Protein AF-A0A947AUS9-F1 (afdb_monomer_lite)

Sequence (102 aa):
FMNQRQVNEIKFIPKITKETKPVGDEKLPEDIIFDKAIKADKIDDKVESLQKIDEEIKGLKSASKDAEDKEEIKNRIKMLEEQKEKINSIIADDKKKLDEEK

Secondary structure (DSSP, 8-state):
----------------------------HHHHHHHHHHHHHHHHHHHHHHHHHHHHHHHHHHHHHH-S-HHHHHHHHHHHHHHHHHHHHHHHHHHHHHHHT-

Structure (mmCIF, N/CA/C/O backbone):
data_AF-A0A947AUS9-F1
#
_entry.id   AF-A0A947AUS9-F1
#
loop_
_atom_site.group_PDB
_atom_site.id
_atom_site.type_symbol
_atom_site.label_atom_id
_atom_site.label_alt_id
_atom_site.label_comp_id
_atom_site.label_asym_id
_atom_site.label_entity_id
_atom_site.label_seq_id
_atom_site.pdbx_PDB_ins_code
_atom_site.Cartn_x
_atom_site.Cartn_y
_atom_site.Cartn_z
_atom_site.occupancy
_atom_site.B_iso_or_equiv
_atom_site.auth_seq_id
_atom_site.auth_comp_id
_atom_site.auth_asym_id
_atom_site.auth_atom_id
_atom_site.pdbx_PDB_model_num
ATOM 1 N N . PHE A 1 1 ? -75.295 2.245 52.415 1.00 46.59 1 PHE A N 1
ATOM 2 C CA . PHE A 1 1 ? -74.881 3.302 51.472 1.00 46.59 1 PHE A CA 1
ATOM 3 C C . PHE A 1 1 ? -73.467 3.003 51.000 1.00 46.59 1 PHE A C 1
ATOM 5 O O . PHE A 1 1 ? -72.563 2.955 51.824 1.00 46.59 1 PHE A O 1
ATOM 12 N N . MET A 1 2 ? -73.301 2.692 49.711 1.00 56.25 2 MET A N 1
ATOM 13 C CA . MET A 1 2 ? -72.000 2.398 49.096 1.00 56.25 2 MET A CA 1
ATOM 14 C C . MET A 1 2 ? -71.296 3.715 48.765 1.00 56.25 2 MET A C 1
ATOM 16 O O . MET A 1 2 ? -71.796 4.492 47.958 1.00 56.25 2 MET A O 1
ATOM 20 N N . ASN A 1 3 ? -70.148 3.964 49.392 1.00 63.34 3 ASN A N 1
ATOM 21 C CA . ASN A 1 3 ? -69.354 5.170 49.178 1.00 63.34 3 ASN A CA 1
ATOM 22 C C . ASN A 1 3 ? -68.410 4.943 47.985 1.00 63.34 3 ASN A C 1
ATOM 24 O O . ASN A 1 3 ? -67.235 4.617 48.150 1.00 63.34 3 ASN A O 1
ATOM 28 N N . GLN A 1 4 ? -68.950 5.019 46.768 1.00 71.44 4 GLN A N 1
ATOM 29 C CA . GLN A 1 4 ? -68.145 4.919 45.551 1.00 71.44 4 GLN A CA 1
ATOM 30 C C . GLN A 1 4 ? -67.460 6.267 45.303 1.00 71.44 4 GLN A C 1
ATOM 32 O O . GLN A 1 4 ? -68.121 7.292 45.156 1.00 71.44 4 GLN A O 1
ATOM 37 N N . ARG A 1 5 ? -66.123 6.280 45.291 1.00 71.25 5 ARG A N 1
ATOM 38 C CA . ARG A 1 5 ? -65.345 7.483 44.969 1.00 71.25 5 ARG A CA 1
ATOM 39 C C . ARG A 1 5 ? -65.537 7.799 43.484 1.00 71.25 5 ARG A C 1
ATOM 41 O O . ARG A 1 5 ? -65.162 6.986 42.644 1.00 71.25 5 ARG A O 1
ATOM 48 N N . GLN A 1 6 ? -66.107 8.962 43.166 1.00 66.94 6 GLN A N 1
ATOM 49 C CA . GLN A 1 6 ? -66.150 9.479 41.796 1.00 66.94 6 GLN A CA 1
ATOM 50 C C . GLN A 1 6 ? -64.716 9.688 41.301 1.00 66.94 6 GLN A C 1
ATOM 52 O O . GLN A 1 6 ? -63.990 10.551 41.794 1.00 66.94 6 GLN A O 1
ATOM 57 N N . VAL A 1 7 ? -64.302 8.867 40.338 1.00 64.25 7 VAL A N 1
ATOM 58 C CA . VAL A 1 7 ? -63.008 8.985 39.668 1.00 64.25 7 VAL A CA 1
ATOM 59 C C . VAL A 1 7 ? -63.179 10.010 38.550 1.00 64.25 7 VAL A C 1
ATOM 61 O O . VAL A 1 7 ? -63.384 9.654 37.395 1.00 6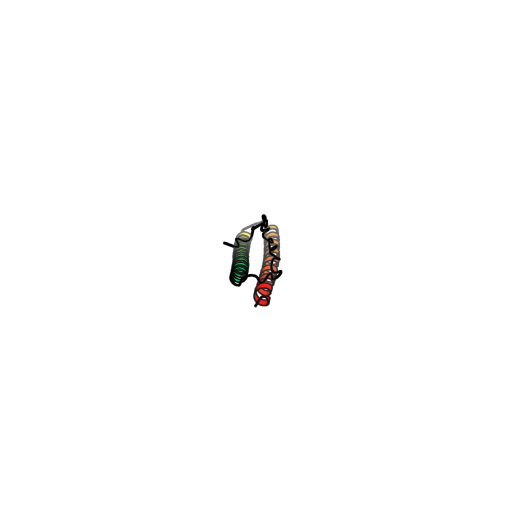4.25 7 VAL A O 1
ATOM 64 N N . ASN A 1 8 ? -63.189 11.297 38.906 1.00 58.50 8 ASN A N 1
ATOM 65 C CA . ASN A 1 8 ? -63.193 12.365 37.909 1.00 58.50 8 ASN A CA 1
ATOM 66 C C . ASN A 1 8 ? -61.880 12.290 37.118 1.00 58.50 8 ASN A C 1
ATOM 68 O O . ASN A 1 8 ? -60.825 12.618 37.650 1.00 58.50 8 ASN A O 1
ATOM 72 N N . GLU A 1 9 ? -61.980 11.774 35.891 1.00 64.94 9 GLU A N 1
ATOM 73 C CA . GLU A 1 9 ? -61.053 11.847 34.753 1.00 64.94 9 GLU A CA 1
ATOM 74 C C . GLU A 1 9 ? -59.616 12.281 35.078 1.00 64.94 9 GLU A C 1
ATOM 76 O O . GLU A 1 9 ? -59.125 13.319 34.630 1.00 64.94 9 GLU A O 1
ATOM 81 N N . ILE A 1 10 ? -58.891 11.451 35.827 1.00 64.88 10 ILE A N 1
ATOM 82 C CA . ILE A 1 10 ? -57.446 11.619 35.959 1.00 64.88 10 ILE A CA 1
ATOM 83 C C . ILE A 1 10 ? -56.847 11.138 34.637 1.00 64.88 10 ILE A C 1
ATOM 85 O O . ILE A 1 10 ? -56.572 9.952 34.457 1.00 64.88 10 ILE A O 1
ATOM 89 N N . LYS A 1 11 ? -56.686 12.055 33.677 1.00 65.62 11 LYS A N 1
ATOM 90 C CA . LYS A 1 11 ? -55.913 11.803 32.457 1.00 65.62 11 LYS A CA 1
ATOM 91 C C . LYS A 1 11 ? -54.482 11.479 32.879 1.00 65.62 11 LYS A C 1
ATOM 93 O O . LYS A 1 11 ? -53.707 12.363 33.237 1.00 65.62 11 LYS A O 1
ATOM 98 N N . PHE A 1 12 ? -54.147 10.194 32.870 1.00 69.94 12 PHE A N 1
ATOM 99 C CA . PHE A 1 12 ? -52.787 9.727 33.082 1.00 69.94 12 PHE A CA 1
ATOM 100 C C . PHE A 1 12 ? -51.939 10.196 31.898 1.00 69.94 12 PHE A C 1
ATOM 102 O O . PHE A 1 12 ? -52.091 9.694 30.787 1.00 69.94 12 PHE A O 1
ATOM 109 N N . ILE A 1 13 ? -51.087 11.197 32.120 1.00 74.44 13 ILE A N 1
ATOM 110 C CA . ILE A 1 13 ? -50.090 11.629 31.139 1.00 74.44 13 ILE A CA 1
ATOM 111 C C . ILE A 1 13 ? -48.808 10.859 31.462 1.00 74.44 13 ILE A C 1
ATOM 113 O O . ILE A 1 13 ? -48.192 11.135 32.498 1.00 74.44 13 ILE A O 1
ATOM 117 N N . PRO A 1 14 ? -48.392 9.894 30.623 1.00 73.19 14 PRO A N 1
ATOM 118 C CA . PRO A 1 14 ? -47.138 9.191 30.831 1.00 73.19 14 PRO A CA 1
ATOM 119 C C . PRO A 1 14 ? -46.001 10.210 30.786 1.00 73.19 14 PRO A C 1
ATOM 121 O O . PRO A 1 14 ? -45.860 10.955 29.812 1.00 73.19 14 PRO A O 1
ATOM 124 N N . LYS A 1 15 ? -45.174 10.259 31.833 1.00 72.00 15 LYS A N 1
ATOM 125 C CA . LYS A 1 15 ? -43.897 10.966 31.742 1.00 72.00 15 LYS A CA 1
ATOM 126 C C . LYS A 1 15 ? -43.034 10.185 30.762 1.00 72.00 15 LYS A C 1
ATOM 128 O O . LYS A 1 15 ? -42.534 9.120 31.105 1.00 72.00 15 LYS A O 1
ATOM 133 N N . ILE A 1 16 ? -42.879 10.714 29.551 1.00 69.62 16 ILE A N 1
ATOM 134 C CA . ILE A 1 16 ? -41.876 10.233 28.606 1.00 69.62 16 ILE A CA 1
ATOM 135 C C . ILE A 1 16 ? -40.533 10.482 29.288 1.00 69.62 16 ILE A C 1
ATOM 137 O O . ILE A 1 16 ? -40.091 11.627 29.415 1.00 69.62 16 ILE A O 1
ATOM 141 N N . THR A 1 17 ? -39.914 9.424 29.799 1.00 65.44 17 THR A N 1
ATOM 142 C CA . THR A 1 17 ? -38.511 9.464 30.182 1.00 65.44 17 THR A CA 1
ATOM 143 C C . THR A 1 17 ? -37.761 9.769 28.899 1.00 65.44 17 THR A C 1
ATOM 145 O O . THR A 1 17 ? -37.656 8.912 28.026 1.00 65.44 17 THR A O 1
ATOM 148 N N . LYS A 1 18 ? -37.305 11.017 28.731 1.00 64.62 18 LYS A N 1
ATOM 149 C CA . LYS A 1 18 ? -36.263 11.295 27.748 1.00 64.62 18 LYS A CA 1
ATOM 150 C C . LYS A 1 18 ? -35.141 10.344 28.116 1.00 64.62 18 LYS A C 1
ATOM 152 O O . LYS A 1 18 ? -34.597 10.471 29.210 1.00 64.62 18 LYS A O 1
ATOM 157 N N . GLU A 1 19 ? -34.874 9.375 27.251 1.00 62.34 19 GLU A N 1
ATOM 158 C CA . GLU A 1 19 ? -33.667 8.575 27.320 1.00 62.34 19 GLU A CA 1
ATOM 159 C C . GLU A 1 19 ? -32.515 9.571 27.240 1.00 62.34 19 GLU A C 1
ATOM 161 O O . GLU A 1 19 ? -32.102 10.020 26.170 1.00 62.34 19 GLU A O 1
ATOM 166 N N . THR A 1 20 ? -32.050 10.025 28.399 1.00 59.59 20 THR A N 1
ATOM 167 C CA . THR A 1 20 ? -30.721 10.581 28.523 1.00 59.59 20 THR A CA 1
ATOM 168 C C . THR A 1 20 ? -29.828 9.414 28.174 1.00 59.59 20 THR A C 1
ATOM 170 O O . THR A 1 20 ? -29.586 8.551 29.018 1.00 59.59 20 THR A O 1
ATOM 173 N N . LYS A 1 21 ? -29.449 9.338 26.894 1.00 60.00 21 LYS A N 1
ATOM 174 C CA . LYS A 1 21 ? -28.403 8.440 26.424 1.00 60.00 21 LYS A CA 1
ATOM 175 C C . LYS A 1 21 ? -27.283 8.540 27.457 1.00 60.00 21 LYS A C 1
ATOM 177 O O . LYS A 1 21 ? -26.833 9.669 27.694 1.00 60.00 21 LYS A O 1
ATOM 182 N N . PRO A 1 22 ? -26.896 7.452 28.137 1.00 52.94 22 PRO A N 1
ATOM 183 C CA . PRO A 1 22 ? -25.699 7.510 28.945 1.00 52.94 22 PRO A CA 1
ATOM 184 C C . PRO A 1 22 ? -24.574 7.916 27.992 1.00 52.94 22 PRO A C 1
ATOM 186 O O . PRO A 1 22 ? -24.290 7.231 27.013 1.00 52.94 22 PRO A O 1
ATOM 189 N N . VAL A 1 23 ? -24.026 9.108 28.227 1.00 56.75 23 VAL A N 1
ATOM 190 C CA . VAL A 1 23 ? -22.789 9.579 27.614 1.00 56.75 23 VAL A CA 1
ATOM 191 C C . VAL A 1 23 ? -21.700 8.731 28.249 1.00 56.75 23 VAL A C 1
ATOM 193 O O . VAL A 1 23 ? -21.150 9.062 29.293 1.00 56.75 23 VAL A O 1
ATOM 196 N N . GLY A 1 24 ? -21.512 7.565 27.665 1.00 55.28 24 GLY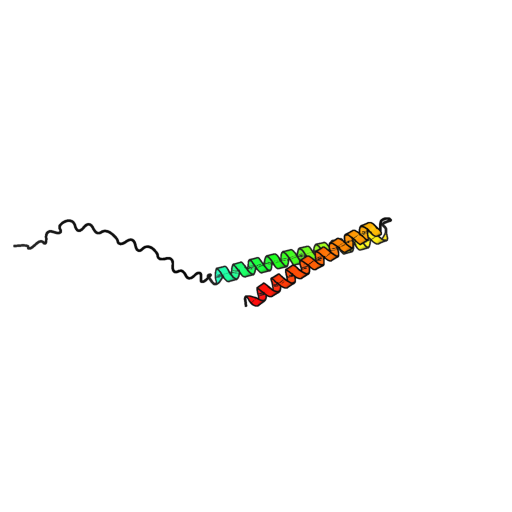 A N 1
ATOM 197 C CA . GLY A 1 24 ? -20.518 6.582 28.020 1.00 55.28 24 GLY A CA 1
ATOM 198 C C . GLY A 1 24 ? -20.298 5.782 26.759 1.00 55.28 24 GLY A C 1
ATOM 199 O O . GLY A 1 24 ? -20.877 4.714 26.603 1.00 55.28 24 GLY A O 1
ATOM 200 N N . ASP A 1 25 ? -19.527 6.350 25.832 1.00 59.03 25 ASP A N 1
ATOM 201 C CA . ASP A 1 25 ? -18.961 5.630 24.691 1.00 59.03 25 ASP A CA 1
ATOM 202 C C . ASP A 1 25 ? -17.924 4.615 25.214 1.00 59.03 25 ASP A C 1
ATOM 204 O O . ASP A 1 25 ? -16.738 4.674 24.896 1.00 59.03 25 ASP A O 1
ATOM 208 N N . GLU A 1 26 ? -18.341 3.697 26.084 1.00 62.12 26 GLU A N 1
ATOM 209 C CA . GLU A 1 26 ? -17.584 2.488 26.364 1.00 62.12 26 GLU A CA 1
ATOM 210 C C . GLU A 1 26 ? -17.831 1.579 25.167 1.00 62.12 26 GLU A C 1
ATOM 212 O O . GLU A 1 26 ? -18.841 0.877 25.094 1.00 62.12 26 GLU A O 1
ATOM 217 N N . LYS A 1 27 ? -16.944 1.680 24.166 1.00 66.38 27 LYS A N 1
ATOM 218 C CA . LYS A 1 27 ? -16.935 0.761 23.026 1.00 66.38 27 LYS A CA 1
ATOM 219 C C . LYS A 1 27 ? -17.032 -0.660 23.569 1.00 66.38 27 LYS A C 1
ATOM 221 O O . LYS A 1 27 ? -16.235 -1.042 24.431 1.00 66.38 27 LYS A O 1
ATOM 226 N N . LEU A 1 28 ? -18.003 -1.419 23.071 1.00 75.94 28 LEU A N 1
ATOM 227 C CA . LEU A 1 28 ? -18.165 -2.804 23.479 1.00 75.94 28 LEU A CA 1
ATOM 228 C C . LEU A 1 28 ? -16.861 -3.563 23.179 1.00 75.94 28 LEU A C 1
ATOM 230 O O . LEU A 1 28 ? -16.201 -3.265 22.177 1.00 75.94 28 LEU A O 1
ATOM 234 N N . PRO A 1 29 ? -16.462 -4.531 24.019 1.00 73.31 29 PRO A N 1
ATOM 235 C CA . PRO A 1 29 ? -15.280 -5.351 23.766 1.00 73.31 29 PRO A CA 1
ATOM 236 C C . PRO A 1 29 ? -15.270 -5.943 22.351 1.00 73.31 29 PRO A C 1
ATOM 238 O O . PRO A 1 29 ? -14.226 -5.989 21.705 1.00 73.31 29 PRO A O 1
ATOM 241 N N . GLU A 1 30 ? -16.439 -6.326 21.842 1.00 67.56 30 GLU A N 1
ATOM 242 C CA . GLU A 1 30 ? -16.654 -6.783 20.473 1.00 67.56 30 GLU A CA 1
ATOM 243 C C . GLU A 1 30 ? -16.233 -5.732 19.436 1.00 67.56 30 GLU A C 1
ATOM 245 O O . GLU A 1 30 ? -15.458 -6.050 18.534 1.00 67.56 30 GLU A O 1
ATOM 250 N N . ASP A 1 31 ? -16.662 -4.477 19.587 1.00 71.56 31 ASP A N 1
ATOM 251 C CA . ASP A 1 31 ? -16.319 -3.386 18.664 1.00 71.56 31 ASP A CA 1
ATOM 252 C C . ASP A 1 31 ? -14.806 -3.116 18.643 1.00 71.56 31 ASP A C 1
ATOM 254 O O . ASP A 1 31 ? -14.226 -2.865 17.587 1.00 71.56 31 ASP A O 1
ATOM 258 N N . ILE A 1 32 ? -14.135 -3.239 19.793 1.00 75.19 32 ILE A N 1
ATOM 259 C CA . ILE A 1 32 ? -12.674 -3.093 19.907 1.00 75.19 32 ILE A CA 1
ATOM 260 C C . ILE A 1 32 ? -11.950 -4.246 19.188 1.00 75.19 32 ILE A C 1
ATOM 262 O O . ILE A 1 32 ? -10.938 -4.029 18.514 1.00 75.19 32 ILE A O 1
ATOM 266 N N . ILE A 1 33 ? -12.465 -5.475 19.302 1.00 76.94 33 ILE A N 1
ATOM 267 C CA . ILE A 1 33 ? -11.903 -6.661 18.639 1.00 76.94 33 ILE A CA 1
ATOM 268 C C . ILE A 1 33 ? -12.067 -6.559 17.118 1.00 76.94 33 ILE A C 1
ATOM 270 O O . ILE A 1 33 ? -11.113 -6.834 16.385 1.00 76.94 33 ILE A O 1
ATOM 274 N N . PHE A 1 34 ? -13.234 -6.126 16.634 1.00 81.62 34 PHE A N 1
ATOM 275 C CA . PHE A 1 34 ? -13.476 -5.943 15.202 1.00 81.62 34 PHE A CA 1
ATOM 276 C C . PHE A 1 34 ? -12.633 -4.807 14.619 1.00 81.62 34 PHE A C 1
ATOM 278 O O . PHE A 1 34 ? -12.002 -5.002 13.578 1.00 81.62 34 PHE A O 1
ATOM 285 N N . ASP A 1 35 ? -12.526 -3.669 15.313 1.00 79.69 35 ASP A N 1
ATOM 286 C CA . ASP A 1 35 ? -11.641 -2.566 14.916 1.00 79.69 35 ASP A CA 1
ATOM 287 C C . ASP A 1 35 ? -10.188 -3.055 14.762 1.00 79.69 35 ASP A C 1
ATOM 289 O O . ASP A 1 35 ? -9.500 -2.712 13.795 1.00 79.69 35 ASP A O 1
ATOM 293 N N . LYS A 1 36 ? -9.717 -3.899 15.688 1.00 80.62 36 LYS A N 1
ATOM 294 C CA . LYS A 1 36 ? -8.360 -4.457 15.661 1.00 80.62 36 LYS A CA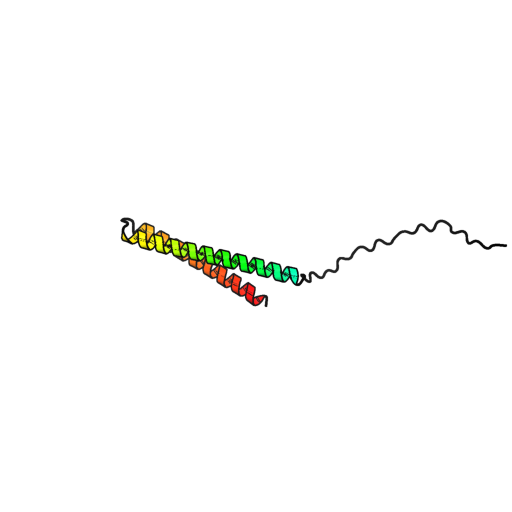 1
ATOM 295 C C . LYS A 1 36 ? -8.148 -5.450 14.522 1.00 80.62 36 LYS A C 1
ATOM 297 O O . LYS A 1 36 ? -7.116 -5.385 13.857 1.00 80.62 36 LYS A O 1
ATOM 302 N N . ALA A 1 37 ? -9.111 -6.336 14.278 1.00 83.38 37 ALA A N 1
ATOM 303 C CA . ALA A 1 37 ? -9.050 -7.286 13.172 1.00 83.38 37 ALA A CA 1
ATOM 304 C C . ALA A 1 37 ? -9.004 -6.561 11.816 1.00 83.38 37 ALA A C 1
ATOM 306 O O . ALA A 1 37 ? -8.141 -6.856 10.997 1.00 83.38 37 ALA A O 1
ATOM 307 N N . ILE A 1 38 ? -9.846 -5.539 11.622 1.00 81.62 38 ILE A N 1
ATOM 308 C CA . ILE A 1 38 ? -9.864 -4.722 10.398 1.00 81.62 38 ILE A CA 1
ATOM 309 C C . ILE A 1 38 ? -8.535 -3.976 10.206 1.00 81.62 38 ILE A C 1
ATOM 311 O O . ILE A 1 38 ? -8.048 -3.836 9.084 1.00 81.62 38 ILE A O 1
ATOM 315 N N . LYS A 1 39 ? -7.937 -3.461 11.288 1.00 81.38 39 LYS A N 1
ATOM 316 C CA . LYS A 1 39 ? -6.620 -2.807 11.227 1.00 81.38 39 LYS A CA 1
ATOM 317 C C . LYS A 1 39 ? -5.508 -3.796 10.858 1.00 81.38 39 LYS A C 1
ATOM 319 O O . LYS A 1 39 ? -4.631 -3.422 10.085 1.00 81.38 39 LYS A O 1
ATOM 324 N N . ALA A 1 40 ? -5.543 -5.021 11.383 1.00 82.94 40 ALA A N 1
ATOM 325 C CA . ALA A 1 40 ? -4.567 -6.062 11.062 1.00 82.94 40 ALA A CA 1
ATOM 326 C C . ALA A 1 40 ? -4.661 -6.506 9.593 1.00 82.94 40 ALA A C 1
ATOM 328 O O . ALA A 1 40 ? -3.644 -6.523 8.909 1.00 82.94 40 ALA A O 1
ATOM 329 N N . ASP A 1 41 ? -5.875 -6.734 9.090 1.00 83.62 41 ASP A N 1
ATOM 330 C CA . ASP A 1 41 ? -6.130 -7.120 7.693 1.00 83.62 41 ASP A CA 1
ATOM 331 C C . ASP A 1 41 ? -5.567 -6.076 6.708 1.00 83.62 41 ASP A C 1
ATOM 333 O O . ASP A 1 41 ? -4.815 -6.380 5.786 1.00 83.62 41 ASP A O 1
ATOM 337 N N . LYS A 1 42 ? -5.780 -4.787 7.007 1.00 85.75 42 LYS A N 1
ATOM 338 C CA . LYS A 1 42 ? -5.194 -3.676 6.235 1.00 85.75 42 LYS A CA 1
ATOM 339 C C . LYS A 1 42 ? -3.666 -3.632 6.269 1.00 85.75 42 LYS A C 1
ATOM 341 O O . LYS A 1 42 ? -3.061 -3.059 5.362 1.00 85.75 42 LYS A O 1
ATOM 346 N N . ILE A 1 43 ? -3.031 -4.121 7.333 1.00 84.69 43 ILE A N 1
ATOM 347 C CA . ILE A 1 43 ? -1.568 -4.210 7.403 1.00 84.69 43 ILE A CA 1
ATOM 348 C C . ILE A 1 43 ? -1.094 -5.357 6.512 1.00 84.69 43 ILE A C 1
ATOM 350 O O . ILE A 1 43 ? -0.131 -5.166 5.771 1.00 84.69 43 ILE A O 1
ATOM 354 N N . ASP A 1 44 ? -1.782 -6.495 6.533 1.00 84.25 44 ASP A N 1
ATOM 355 C CA . ASP A 1 44 ? -1.454 -7.650 5.697 1.00 84.25 44 ASP A CA 1
ATOM 356 C C . ASP A 1 44 ? -1.609 -7.325 4.198 1.00 84.25 44 ASP A C 1
ATOM 358 O O . ASP A 1 44 ? -0.674 -7.561 3.431 1.00 84.25 44 ASP A O 1
ATOM 362 N N . ASP A 1 45 ? -2.670 -6.615 3.796 1.00 86.25 45 ASP A N 1
ATOM 363 C CA . ASP A 1 45 ? -2.845 -6.091 2.426 1.00 86.25 45 ASP A CA 1
ATOM 364 C C . ASP A 1 45 ? -1.659 -5.219 1.964 1.00 86.25 45 ASP A C 1
ATOM 366 O O . ASP A 1 45 ? -1.194 -5.272 0.814 1.00 86.25 45 ASP A O 1
ATOM 370 N N . LYS A 1 46 ? -1.146 -4.373 2.866 1.00 83.88 46 LYS A N 1
ATOM 371 C CA . LYS A 1 46 ? 0.015 -3.515 2.588 1.00 83.88 46 LYS A CA 1
ATOM 372 C C . LYS A 1 46 ? 1.296 -4.335 2.476 1.00 83.88 46 LYS A C 1
ATOM 374 O O . LYS A 1 46 ? 2.141 -4.007 1.645 1.00 83.88 46 LYS A O 1
ATOM 379 N N . VAL A 1 47 ? 1.444 -5.387 3.280 1.00 86.38 47 VAL A N 1
ATOM 380 C CA . VAL A 1 47 ? 2.580 -6.317 3.210 1.00 86.38 47 VAL A CA 1
ATOM 381 C C . VAL A 1 47 ? 2.564 -7.074 1.879 1.00 86.38 47 VAL A C 1
ATOM 383 O O . VAL A 1 47 ? 3.601 -7.140 1.219 1.00 86.38 47 VAL A O 1
ATOM 386 N N . GLU A 1 48 ? 1.407 -7.566 1.429 1.00 87.38 48 GLU A N 1
ATOM 387 C CA . GLU A 1 48 ? 1.265 -8.188 0.105 1.00 87.38 48 GLU A CA 1
ATOM 388 C C . GLU A 1 48 ? 1.610 -7.216 -1.028 1.00 87.38 48 GLU A C 1
ATOM 390 O O . GLU A 1 48 ? 2.318 -7.561 -1.977 1.00 87.38 48 GLU A O 1
ATOM 395 N N . SER A 1 49 ? 1.144 -5.970 -0.927 1.00 81.62 49 SER A N 1
ATOM 396 C CA . SER A 1 49 ? 1.467 -4.920 -1.900 1.00 81.62 49 SER A CA 1
ATOM 397 C C . SER A 1 49 ? 2.978 -4.674 -1.981 1.00 81.62 49 SER A C 1
ATOM 399 O O . SER A 1 49 ? 3.528 -4.470 -3.063 1.00 81.62 49 SER A O 1
ATOM 401 N N . LEU A 1 50 ? 3.669 -4.754 -0.845 1.00 85.81 50 LEU A N 1
ATOM 402 C CA . LEU A 1 50 ? 5.118 -4.608 -0.757 1.00 85.81 50 LEU A CA 1
ATOM 403 C C . LEU A 1 50 ? 5.853 -5.787 -1.411 1.00 85.81 50 LEU A C 1
ATOM 405 O O . LEU A 1 50 ? 6.835 -5.574 -2.121 1.00 85.81 50 LEU A O 1
ATOM 409 N N . GLN A 1 51 ? 5.347 -7.012 -1.240 1.00 86.81 51 GLN A N 1
ATOM 410 C CA . GLN A 1 51 ? 5.876 -8.195 -1.926 1.00 86.81 51 GLN A CA 1
ATOM 411 C C . GLN A 1 51 ? 5.747 -8.073 -3.449 1.00 86.81 51 GLN A C 1
ATOM 413 O O . GLN A 1 51 ? 6.717 -8.338 -4.157 1.00 86.81 51 GLN A O 1
ATOM 418 N N . LYS A 1 52 ? 4.604 -7.587 -3.952 1.00 87.44 52 LYS A N 1
ATOM 419 C CA . LYS A 1 52 ? 4.397 -7.340 -5.391 1.00 87.44 52 LYS A CA 1
ATOM 420 C C . LYS A 1 52 ? 5.396 -6.324 -5.947 1.00 87.44 52 LYS A C 1
ATOM 422 O O . LYS A 1 52 ? 5.978 -6.559 -7.002 1.00 87.44 52 LYS A O 1
ATOM 427 N N . ILE A 1 53 ? 5.648 -5.235 -5.218 1.00 86.06 53 ILE A N 1
ATOM 428 C CA . ILE A 1 53 ? 6.663 -4.240 -5.602 1.00 86.06 53 ILE A CA 1
ATOM 429 C C . ILE A 1 53 ? 8.062 -4.874 -5.633 1.00 86.06 53 ILE A C 1
ATOM 431 O O . ILE A 1 53 ? 8.844 -4.599 -6.541 1.00 86.06 53 ILE A O 1
ATOM 435 N N . ASP A 1 54 ? 8.388 -5.755 -4.685 1.00 85.06 54 ASP A N 1
ATOM 436 C CA . ASP A 1 54 ? 9.671 -6.466 -4.676 1.00 85.06 54 ASP A CA 1
ATOM 437 C C . ASP A 1 54 ? 9.831 -7.436 -5.854 1.00 85.06 54 ASP A C 1
ATOM 439 O O . ASP A 1 54 ? 10.921 -7.553 -6.425 1.00 85.06 54 ASP A O 1
ATOM 443 N N . GLU A 1 55 ? 8.760 -8.126 -6.238 1.00 89.44 55 GLU A N 1
ATOM 444 C CA . GLU A 1 55 ? 8.733 -8.965 -7.436 1.00 89.44 55 GLU A CA 1
ATOM 445 C C . GLU A 1 55 ? 8.892 -8.130 -8.709 1.00 89.44 55 GLU A C 1
ATOM 447 O O . GLU A 1 55 ? 9.692 -8.488 -9.576 1.00 89.44 55 GLU A O 1
ATOM 452 N N . GLU A 1 56 ? 8.226 -6.977 -8.791 1.00 85.94 56 GLU A N 1
ATOM 453 C CA . GLU A 1 56 ? 8.343 -6.046 -9.914 1.00 85.94 56 GLU A CA 1
ATOM 454 C C . GLU A 1 56 ? 9.768 -5.481 -10.028 1.00 85.94 56 GLU A C 1
ATOM 456 O O . GLU A 1 56 ? 10.355 -5.487 -11.112 1.00 85.94 56 GLU A O 1
ATOM 461 N N . ILE A 1 57 ? 10.393 -5.096 -8.908 1.00 86.50 57 ILE A N 1
ATOM 462 C CA . ILE A 1 57 ? 11.800 -4.666 -8.869 1.00 86.50 57 ILE A CA 1
ATOM 463 C C . ILE A 1 57 ? 12.727 -5.792 -9.338 1.00 86.50 57 ILE A C 1
ATOM 465 O O . ILE A 1 57 ? 13.672 -5.533 -10.086 1.00 86.50 57 ILE A O 1
ATOM 469 N N . LYS A 1 58 ? 12.494 -7.042 -8.916 1.00 86.38 58 LYS A N 1
ATOM 470 C CA . LYS A 1 58 ? 13.288 -8.193 -9.379 1.00 86.38 58 LYS A CA 1
ATOM 471 C C . LYS A 1 58 ? 13.118 -8.420 -10.877 1.00 86.38 58 LYS A C 1
ATOM 473 O O . LYS A 1 58 ? 14.126 -8.602 -11.558 1.00 86.38 58 LYS A O 1
ATOM 478 N N . GLY A 1 59 ? 11.886 -8.348 -11.381 1.00 85.56 59 GLY A N 1
ATOM 479 C CA . GLY A 1 59 ? 11.564 -8.452 -12.803 1.00 85.56 59 GLY A CA 1
ATOM 480 C C . GLY A 1 59 ? 12.275 -7.382 -13.630 1.00 85.56 59 GLY A C 1
ATOM 481 O O . GLY A 1 59 ? 12.983 -7.699 -14.588 1.00 85.56 59 GLY A O 1
ATOM 482 N N . LEU A 1 60 ? 12.195 -6.122 -13.200 1.00 83.81 60 LEU A N 1
ATOM 483 C CA . LEU A 1 60 ? 12.896 -5.002 -13.828 1.00 83.81 60 LEU A CA 1
ATOM 484 C C . LEU A 1 60 ? 14.420 -5.152 -13.745 1.00 83.81 60 LEU A C 1
ATOM 486 O O . LEU A 1 60 ? 15.113 -4.903 -14.729 1.00 83.81 60 LEU A O 1
ATOM 490 N N . LYS A 1 61 ? 14.965 -5.627 -12.617 1.00 82.12 61 LYS A N 1
ATOM 491 C CA . LYS A 1 61 ? 16.402 -5.926 -12.482 1.00 82.12 61 LYS A CA 1
ATOM 492 C C . LYS A 1 61 ? 16.837 -7.037 -13.440 1.00 82.12 61 LYS A C 1
ATOM 494 O O . LYS A 1 61 ? 17.913 -6.913 -14.025 1.00 82.12 61 LYS A O 1
ATOM 499 N N . SER A 1 62 ? 16.030 -8.080 -13.649 1.00 82.88 62 SER A N 1
ATOM 500 C CA . SER A 1 62 ? 16.315 -9.093 -14.673 1.00 82.88 62 SER A CA 1
ATOM 501 C C . SER A 1 62 ? 16.232 -8.529 -16.091 1.00 82.88 62 SER A C 1
ATOM 503 O O . SER A 1 62 ? 17.178 -8.715 -16.847 1.00 82.88 62 SER A O 1
ATOM 505 N N . ALA A 1 63 ? 15.193 -7.756 -16.419 1.00 78.75 63 ALA A N 1
ATOM 506 C CA . ALA A 1 63 ? 15.035 -7.125 -17.730 1.00 78.75 63 ALA A CA 1
ATOM 507 C C . ALA A 1 63 ? 16.158 -6.115 -18.041 1.00 78.75 63 ALA A C 1
ATOM 509 O O . ALA A 1 63 ? 16.589 -5.991 -19.183 1.00 78.75 63 ALA A O 1
ATOM 510 N N . SER A 1 64 ? 16.707 -5.449 -17.018 1.00 75.69 64 SER A N 1
ATOM 511 C CA . SER A 1 64 ? 17.826 -4.505 -17.168 1.00 75.69 64 SER A CA 1
ATOM 512 C C . SER A 1 64 ? 19.142 -5.146 -17.618 1.00 75.69 64 SER A C 1
ATOM 514 O O . SER A 1 64 ? 20.064 -4.431 -18.014 1.00 75.69 64 SER A O 1
ATOM 516 N N . LYS A 1 65 ? 19.272 -6.478 -17.530 1.00 75.44 65 LYS A N 1
ATOM 517 C CA . LYS A 1 65 ? 20.486 -7.180 -17.966 1.00 75.44 65 LYS A CA 1
ATOM 518 C C . LYS A 1 65 ? 20.600 -7.214 -19.488 1.00 75.44 65 LYS A C 1
ATOM 520 O O . LYS A 1 65 ? 21.703 -7.008 -19.992 1.00 75.44 65 LYS A O 1
ATOM 525 N N . ASP A 1 66 ? 19.472 -7.394 -20.170 1.00 73.75 66 ASP A N 1
ATOM 526 C CA . ASP A 1 66 ? 19.393 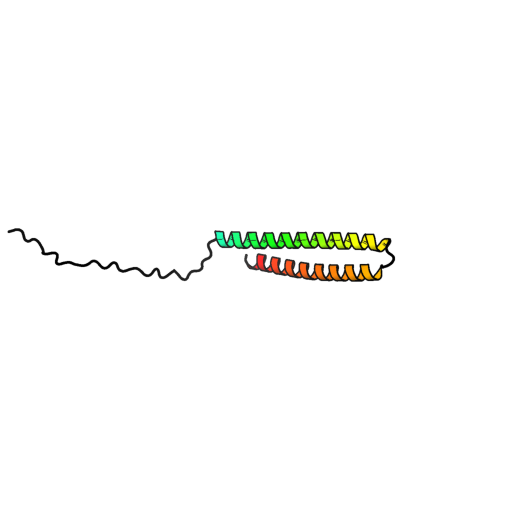-7.591 -21.622 1.00 73.75 66 ASP A CA 1
ATOM 527 C C . ASP A 1 66 ? 18.917 -6.342 -22.388 1.00 73.75 66 ASP A C 1
ATOM 529 O O . ASP A 1 66 ? 18.995 -6.307 -23.612 1.00 73.75 66 ASP A O 1
ATOM 533 N N . ALA A 1 67 ? 18.446 -5.303 -21.689 1.00 75.12 67 ALA A N 1
ATOM 534 C CA . ALA A 1 67 ? 17.941 -4.074 -22.302 1.00 75.12 67 ALA A CA 1
ATOM 535 C C . ALA A 1 67 ? 19.043 -3.040 -22.618 1.00 75.12 67 ALA A C 1
ATOM 537 O O . ALA A 1 67 ? 19.999 -2.875 -21.852 1.00 75.12 67 ALA A O 1
ATOM 538 N N . GLU A 1 68 ? 18.862 -2.296 -23.715 1.00 67.25 68 GLU A N 1
ATOM 539 C CA . GLU A 1 68 ? 19.695 -1.143 -24.098 1.00 67.25 68 GLU A CA 1
ATOM 540 C C . GLU A 1 68 ? 19.443 0.070 -23.177 1.00 67.25 68 GLU A C 1
ATOM 542 O O . GLU A 1 68 ? 20.395 0.728 -22.752 1.00 67.25 68 GLU A O 1
ATOM 547 N N . ASP A 1 69 ? 18.198 0.279 -22.729 1.00 76.56 69 ASP A N 1
ATOM 548 C CA . ASP A 1 69 ? 17.784 1.416 -21.888 1.00 76.56 69 ASP A CA 1
ATOM 549 C C . ASP A 1 69 ? 17.965 1.169 -20.379 1.00 76.56 69 ASP A C 1
ATOM 551 O O . ASP A 1 69 ? 17.047 1.243 -19.555 1.00 76.56 69 ASP A O 1
ATOM 555 N N . LYS A 1 70 ? 19.206 0.878 -19.979 1.00 78.19 70 LYS A N 1
ATOM 556 C CA . LYS A 1 70 ? 19.564 0.609 -18.572 1.00 78.19 70 LYS A CA 1
ATOM 557 C C . LYS A 1 70 ? 19.314 1.795 -17.637 1.00 78.19 70 LYS A C 1
ATOM 559 O O . LYS A 1 70 ? 19.110 1.584 -16.439 1.00 78.19 70 LYS A O 1
ATOM 564 N N . GLU A 1 71 ? 19.359 3.026 -18.144 1.00 79.06 71 GLU A N 1
ATOM 565 C CA . GLU A 1 71 ? 19.133 4.234 -17.341 1.00 79.06 71 GLU A CA 1
ATOM 566 C C . GLU A 1 71 ? 17.659 4.437 -16.982 1.00 79.06 71 GLU A C 1
ATOM 568 O O . GLU A 1 71 ? 17.351 4.699 -15.816 1.00 79.06 71 GLU A O 1
ATOM 573 N N . GLU A 1 72 ? 16.739 4.235 -17.928 1.00 79.44 72 GLU A N 1
ATOM 574 C CA . GLU A 1 72 ? 15.299 4.337 -17.665 1.00 79.44 72 GLU A CA 1
ATOM 575 C C . GLU A 1 72 ? 14.845 3.272 -16.665 1.00 79.44 72 GLU A C 1
ATOM 577 O O . GLU A 1 72 ? 14.147 3.574 -15.691 1.00 79.44 72 GLU A O 1
ATOM 582 N N . ILE A 1 73 ? 15.329 2.037 -16.831 1.00 81.00 73 ILE A N 1
ATOM 583 C CA . ILE A 1 73 ? 15.018 0.936 -15.917 1.00 81.00 73 ILE A CA 1
ATOM 584 C C . ILE 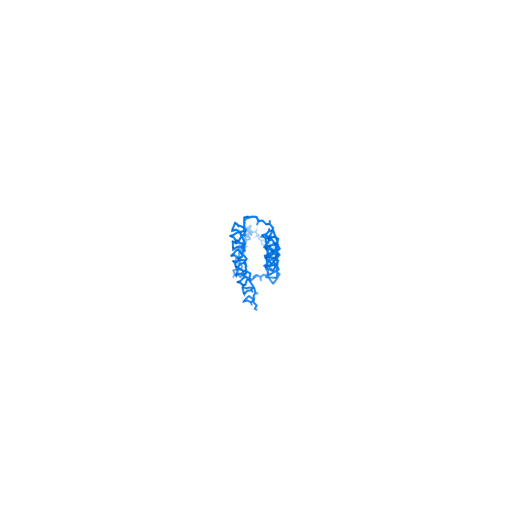A 1 73 ? 15.587 1.210 -14.516 1.00 81.00 73 ILE A C 1
ATOM 586 O O . ILE A 1 73 ? 14.907 0.967 -13.518 1.00 81.00 73 ILE A O 1
ATOM 590 N N . LYS A 1 74 ? 16.796 1.779 -14.403 1.00 83.50 74 LYS A N 1
ATOM 591 C CA . LYS A 1 74 ? 17.362 2.198 -13.107 1.00 83.50 74 LYS A CA 1
ATOM 592 C C . LYS A 1 74 ? 16.538 3.288 -12.427 1.00 83.50 74 LYS A C 1
ATOM 594 O O . LYS A 1 74 ? 16.322 3.203 -11.218 1.00 83.50 74 LYS A O 1
ATOM 599 N N . ASN A 1 75 ? 16.080 4.291 -13.173 1.00 86.12 75 ASN A N 1
ATOM 600 C CA . ASN A 1 75 ? 15.220 5.341 -12.628 1.00 86.12 75 ASN A CA 1
ATOM 601 C C . ASN A 1 75 ? 13.883 4.767 -12.153 1.00 86.12 75 ASN A C 1
ATOM 603 O O . ASN A 1 75 ? 13.416 5.112 -11.067 1.00 86.12 75 ASN A O 1
ATOM 607 N N . ARG A 1 76 ? 13.306 3.826 -12.908 1.00 83.69 76 ARG A N 1
ATOM 608 C CA . ARG A 1 76 ? 12.078 3.135 -12.509 1.00 83.69 76 ARG A CA 1
ATOM 609 C C . ARG A 1 76 ? 12.267 2.301 -11.241 1.00 83.69 76 ARG A C 1
ATOM 611 O O . ARG A 1 76 ? 11.424 2.367 -10.351 1.00 83.69 76 ARG A O 1
ATOM 618 N N . ILE A 1 77 ? 13.385 1.582 -11.127 1.00 86.19 77 ILE A N 1
ATOM 619 C CA . ILE A 1 77 ? 13.750 0.833 -9.915 1.00 86.19 77 ILE A CA 1
ATOM 620 C C . ILE A 1 77 ? 13.878 1.776 -8.716 1.00 86.19 77 ILE A C 1
ATOM 622 O O . ILE A 1 77 ? 13.307 1.479 -7.674 1.00 86.19 77 ILE A O 1
ATOM 626 N N . LYS A 1 78 ? 14.552 2.926 -8.859 1.00 87.75 78 LYS A N 1
ATOM 627 C CA . LYS A 1 78 ? 14.648 3.923 -7.780 1.00 87.75 78 LYS A CA 1
ATOM 628 C C . LYS A 1 78 ? 13.280 4.415 -7.318 1.00 87.75 78 LYS A C 1
ATOM 630 O O . LYS A 1 78 ? 13.031 4.461 -6.121 1.00 87.75 78 LYS A O 1
ATOM 635 N N . MET A 1 79 ? 12.381 4.740 -8.250 1.00 87.38 79 MET A N 1
ATOM 636 C CA . MET A 1 79 ? 11.022 5.160 -7.895 1.00 87.38 79 MET A CA 1
ATOM 637 C C . MET A 1 79 ? 10.265 4.073 -7.122 1.00 87.38 79 MET A C 1
ATOM 639 O O . MET A 1 79 ? 9.579 4.380 -6.149 1.00 87.38 79 MET A O 1
ATOM 643 N N . LEU A 1 80 ? 10.391 2.810 -7.539 1.00 86.00 80 LEU A N 1
ATOM 644 C CA . LEU A 1 80 ? 9.771 1.679 -6.846 1.00 86.00 80 LEU A CA 1
ATOM 645 C C . LEU A 1 80 ? 10.405 1.433 -5.468 1.00 86.00 80 LEU A C 1
ATOM 647 O O . LEU A 1 80 ? 9.692 1.127 -4.517 1.00 86.00 80 LEU A O 1
ATOM 651 N N . GLU A 1 81 ? 11.720 1.618 -5.329 1.00 86.31 81 GLU A N 1
ATOM 652 C CA . GLU A 1 81 ? 12.429 1.543 -4.045 1.00 86.31 81 GLU A CA 1
ATOM 653 C C . GLU A 1 81 ? 11.972 2.667 -3.089 1.00 86.31 81 GLU A C 1
ATOM 655 O O . GLU A 1 81 ? 11.657 2.391 -1.933 1.00 86.31 81 GLU A O 1
ATOM 660 N N . GLU A 1 82 ? 11.798 3.903 -3.568 1.00 88.75 82 GLU A N 1
ATOM 661 C CA . GLU A 1 82 ? 11.228 5.004 -2.772 1.00 88.75 82 GLU A CA 1
ATOM 662 C C . GLU A 1 82 ? 9.771 4.739 -2.358 1.00 88.75 82 GLU A C 1
ATOM 664 O O . GLU A 1 82 ? 9.357 5.046 -1.237 1.00 88.75 82 GLU A O 1
ATOM 669 N N . GLN A 1 83 ? 8.961 4.171 -3.257 1.00 84.81 83 GLN A N 1
ATOM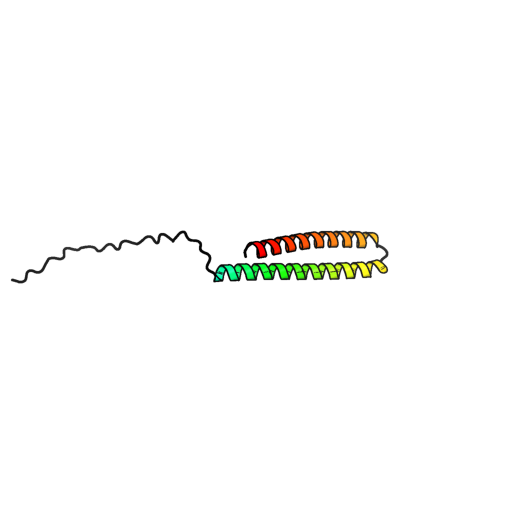 670 C CA . GLN A 1 83 ? 7.591 3.767 -2.936 1.00 84.81 83 GLN A CA 1
ATOM 671 C C . GLN A 1 83 ? 7.573 2.658 -1.882 1.00 84.81 83 GLN A C 1
ATOM 673 O O . GLN A 1 83 ? 6.776 2.720 -0.944 1.00 84.81 83 GLN A O 1
ATOM 678 N N . LYS A 1 84 ? 8.488 1.691 -1.983 1.00 85.50 84 LYS A N 1
ATOM 679 C CA . LYS A 1 84 ? 8.669 0.627 -0.994 1.00 85.50 84 LYS A CA 1
ATOM 680 C C . LYS A 1 84 ? 9.029 1.191 0.380 1.00 85.50 84 LYS A C 1
ATOM 682 O O . LYS A 1 84 ? 8.450 0.763 1.376 1.00 85.50 84 LYS A O 1
ATOM 687 N N . GLU A 1 85 ? 9.944 2.158 0.452 1.00 86.56 85 GLU A N 1
ATOM 688 C CA . GLU A 1 85 ? 10.312 2.810 1.716 1.00 86.56 85 GLU A CA 1
ATOM 689 C C . GLU A 1 85 ? 9.125 3.531 2.362 1.00 86.56 85 GLU A C 1
ATOM 691 O O . GLU A 1 85 ? 8.897 3.373 3.562 1.00 86.56 85 GLU A O 1
ATOM 696 N N . LYS A 1 86 ? 8.318 4.247 1.570 1.00 86.19 86 LYS A N 1
ATOM 697 C CA . LYS A 1 86 ? 7.099 4.912 2.063 1.00 86.19 86 LYS A CA 1
ATOM 698 C C . LYS A 1 86 ? 6.068 3.919 2.597 1.00 86.19 86 LYS A C 1
ATOM 700 O O . LYS A 1 86 ? 5.446 4.170 3.621 1.00 86.19 86 LYS A O 1
ATOM 705 N N . ILE A 1 87 ? 5.867 2.790 1.920 1.00 82.12 87 ILE A N 1
ATOM 706 C CA . ILE A 1 87 ? 4.930 1.763 2.395 1.00 82.12 87 ILE A CA 1
ATOM 707 C C . ILE A 1 87 ? 5.474 1.105 3.670 1.00 82.12 87 ILE A C 1
ATOM 709 O O . ILE A 1 87 ? 4.717 0.895 4.614 1.00 82.12 87 ILE A O 1
ATOM 713 N N . ASN A 1 88 ? 6.784 0.851 3.746 1.00 84.62 88 ASN A N 1
ATOM 714 C CA . ASN A 1 88 ? 7.430 0.321 4.948 1.00 84.62 88 ASN A CA 1
ATOM 715 C C . ASN A 1 88 ? 7.286 1.251 6.157 1.00 84.62 88 ASN A C 1
ATOM 717 O O . ASN A 1 88 ? 7.002 0.766 7.252 1.00 84.62 88 ASN A O 1
ATOM 721 N N . SER A 1 89 ? 7.463 2.566 5.983 1.00 86.50 89 SER A N 1
ATOM 722 C CA . SER A 1 89 ? 7.281 3.517 7.085 1.00 86.50 89 SER A CA 1
ATOM 723 C C . SER A 1 89 ? 5.833 3.532 7.570 1.00 86.50 89 SER A C 1
ATOM 725 O O . SER A 1 89 ? 5.593 3.454 8.772 1.00 86.50 89 SER A O 1
ATOM 727 N N . ILE A 1 90 ? 4.869 3.506 6.645 1.00 84.25 90 ILE A N 1
ATOM 728 C CA . ILE A 1 90 ? 3.441 3.431 6.974 1.00 84.25 90 ILE A CA 1
ATOM 729 C C . ILE A 1 90 ? 3.115 2.132 7.726 1.00 84.25 90 ILE A C 1
ATOM 731 O O . ILE A 1 90 ? 2.426 2.182 8.738 1.00 84.25 90 ILE A O 1
ATOM 735 N N . ILE A 1 91 ? 3.619 0.976 7.277 1.00 83.81 91 ILE A N 1
ATOM 736 C CA . ILE A 1 91 ? 3.411 -0.308 7.969 1.00 83.81 91 ILE A CA 1
ATOM 737 C C . ILE A 1 91 ? 4.020 -0.272 9.375 1.00 83.81 91 ILE A C 1
ATOM 739 O O . ILE A 1 91 ? 3.408 -0.770 10.318 1.00 83.81 91 ILE A O 1
ATOM 743 N N . ALA A 1 92 ? 5.219 0.292 9.531 1.00 84.69 92 ALA A N 1
ATOM 744 C CA . ALA A 1 92 ? 5.877 0.399 10.829 1.00 84.69 92 ALA A CA 1
ATOM 745 C C . ALA A 1 92 ? 5.087 1.294 11.796 1.00 84.69 92 ALA A C 1
ATOM 747 O O . ALA A 1 92 ? 4.921 0.933 12.962 1.00 84.69 92 ALA A O 1
ATOM 748 N N . ASP A 1 93 ? 4.563 2.419 11.312 1.00 84.81 93 ASP A N 1
ATOM 749 C CA . ASP A 1 93 ? 3.729 3.323 12.105 1.00 84.81 93 ASP A CA 1
ATOM 750 C C . ASP A 1 93 ? 2.375 2.694 12.457 1.00 84.81 93 ASP A C 1
ATOM 752 O O . ASP A 1 93 ? 1.919 2.805 13.595 1.00 84.81 93 ASP A O 1
ATOM 756 N N . ASP A 1 94 ? 1.745 1.987 11.518 1.00 80.75 94 ASP A N 1
ATOM 757 C CA . ASP A 1 94 ? 0.479 1.290 11.758 1.00 80.75 94 ASP A CA 1
ATOM 758 C C . ASP A 1 94 ? 0.648 0.136 12.756 1.00 80.75 94 ASP A C 1
ATOM 760 O O . ASP A 1 94 ? -0.194 -0.039 13.637 1.00 80.75 94 ASP A O 1
ATOM 764 N N . LYS A 1 95 ? 1.766 -0.602 12.693 1.00 80.69 95 LYS A N 1
ATOM 765 C CA . LYS A 1 95 ? 2.111 -1.630 13.688 1.00 80.69 95 LYS A CA 1
ATOM 766 C C . LYS A 1 95 ? 2.334 -1.037 15.077 1.00 80.69 95 LYS A C 1
ATOM 768 O O . LYS A 1 95 ? 1.828 -1.593 16.045 1.00 80.69 95 LYS A O 1
ATOM 773 N N . LYS A 1 96 ? 3.035 0.099 15.184 1.00 80.62 96 LYS A N 1
ATOM 774 C CA . LYS A 1 96 ? 3.231 0.791 16.471 1.00 80.62 96 LYS A CA 1
ATOM 775 C C . LYS A 1 96 ? 1.907 1.213 17.097 1.00 80.62 96 LYS A C 1
ATOM 777 O O . LYS A 1 96 ? 1.678 0.917 18.261 1.00 80.62 96 LYS A O 1
ATOM 782 N N . LYS A 1 97 ? 1.007 1.819 16.318 1.00 77.25 97 LYS A N 1
ATOM 783 C CA . LYS A 1 97 ? -0.333 2.200 16.799 1.00 77.25 97 LYS A CA 1
ATOM 784 C C . LYS A 1 97 ? -1.141 0.994 17.280 1.00 77.25 97 LYS A C 1
ATOM 786 O O . LYS A 1 97 ? -1.890 1.108 18.241 1.00 77.25 97 LYS A O 1
ATOM 791 N N . LEU A 1 98 ? -0.985 -0.156 16.624 1.00 71.88 98 LEU A N 1
ATOM 792 C CA . LEU A 1 98 ? -1.671 -1.393 17.001 1.00 71.88 98 LEU A CA 1
ATOM 793 C C . LEU A 1 98 ? -1.132 -2.008 18.308 1.00 71.88 98 LEU A C 1
ATOM 795 O O . LEU A 1 98 ? -1.870 -2.711 19.002 1.00 71.88 98 LEU A O 1
ATOM 799 N N . ASP A 1 99 ? 0.143 -1.765 18.626 1.00 71.06 99 ASP A N 1
ATOM 800 C CA . ASP A 1 99 ? 0.789 -2.195 19.871 1.00 71.06 99 ASP A CA 1
ATOM 801 C C . ASP A 1 99 ? 0.596 -1.198 21.026 1.00 71.06 99 ASP A C 1
ATOM 803 O O . ASP A 1 99 ? 0.507 -1.635 22.168 1.00 71.06 99 ASP A O 1
ATOM 807 N N . GLU A 1 100 ? 0.495 0.107 20.757 1.00 69.94 100 GLU A N 1
ATOM 808 C CA . GLU A 1 100 ? 0.215 1.150 21.763 1.00 69.94 100 GLU A CA 1
ATOM 809 C C . GLU A 1 100 ? -1.240 1.124 22.270 1.00 69.94 100 GLU A C 1
ATOM 811 O O . GLU A 1 100 ? -1.524 1.636 23.348 1.00 69.94 100 GLU A O 1
ATOM 816 N N . GLU A 1 101 ? -2.159 0.502 21.525 1.00 58.22 101 GLU A N 1
ATOM 817 C CA . GLU A 1 101 ? -3.540 0.226 21.955 1.00 58.22 101 GLU A CA 1
ATOM 818 C C . GLU A 1 101 ? -3.668 -1.043 22.844 1.00 58.22 101 GLU A C 1
ATOM 820 O O . GLU A 1 101 ? -4.789 -1.489 23.101 1.00 58.22 101 GLU A O 1
ATOM 825 N N . LYS A 1 102 ? -2.556 -1.663 23.282 1.00 50.00 102 LYS A N 1
ATOM 826 C CA . LYS A 1 102 ? -2.539 -2.781 24.255 1.00 50.00 102 LYS A CA 1
ATOM 827 C C . LYS A 1 102 ? -2.542 -2.299 25.702 1.00 50.00 102 LYS A C 1
ATOM 829 O O . LYS A 1 102 ? -3.186 -3.005 26.509 1.00 50.00 102 LYS A O 1
#

pLDDT: mean 76.44, std 10.26, range [46.59, 89.44]

Radius of gyration: 32.67 Å; chains: 1; bounding box: 95×22×76 Å

Foldseek 3Di:
DDPDDPPPDPPDDDPPPPPPPPPDPPPDPVNVVVVLVVLVVVLVVLVVVLVVLVVVLVVLVVVLVVDPPVVVSVVVSVVSVVVSVVSVVVSVVSVVVSVVVD